Protein AF-A0A7V3RLN0-F1 (afdb_monomer_lite)

Foldseek 3Di:
DDPVVLVVLLVVLVVCVVVVVLVVSCVSCLVSVVLVSLQVSLCCCVPVVVVNVVSLVSCVSSVVVVVVVVVVVVVVVVVVVVVVVVVVVVVVVCVVVVVVVVPDDPPPDDPVNVVVVVVVVVVVVVVVVPDDDDDDDDDDDDDDD

Structure (mmCIF, N/CA/C/O backbone):
data_AF-A0A7V3RLN0-F1
#
_entry.id   AF-A0A7V3RLN0-F1
#
loop_
_atom_site.group_PDB
_atom_site.id
_atom_site.type_symbol
_atom_site.label_atom_id
_atom_site.label_alt_id
_atom_site.label_comp_id
_atom_site.label_asym_id
_atom_site.label_entity_id
_atom_site.label_seq_id
_atom_site.pdbx_PDB_ins_code
_atom_site.Cartn_x
_atom_site.Cartn_y
_atom_site.Cartn_z
_atom_site.occupancy
_atom_site.B_iso_or_equiv
_atom_site.auth_seq_id
_atom_site.auth_comp_id
_atom_site.auth_asym_id
_atom_site.auth_atom_id
_atom_site.pdbx_PDB_model_num
ATOM 1 N N . MET A 1 1 ? -25.682 -5.482 10.003 1.00 77.25 1 MET A N 1
ATOM 2 C CA . MET A 1 1 ? -24.848 -5.131 11.160 1.00 77.25 1 MET A CA 1
ATOM 3 C C . MET A 1 1 ? -25.449 -3.881 11.738 1.00 77.25 1 MET A C 1
ATOM 5 O O . MET A 1 1 ? -25.654 -2.950 10.967 1.00 77.25 1 MET A O 1
ATOM 9 N N . ASP A 1 2 ? -25.791 -3.914 13.016 1.00 93.25 2 ASP A N 1
ATOM 10 C CA . ASP A 1 2 ? -26.300 -2.736 13.711 1.00 93.25 2 ASP A CA 1
ATOM 11 C C . ASP A 1 2 ? -25.157 -1.764 14.062 1.00 93.25 2 ASP A C 1
ATOM 13 O O . ASP A 1 2 ? -23.982 -2.152 14.097 1.00 93.25 2 A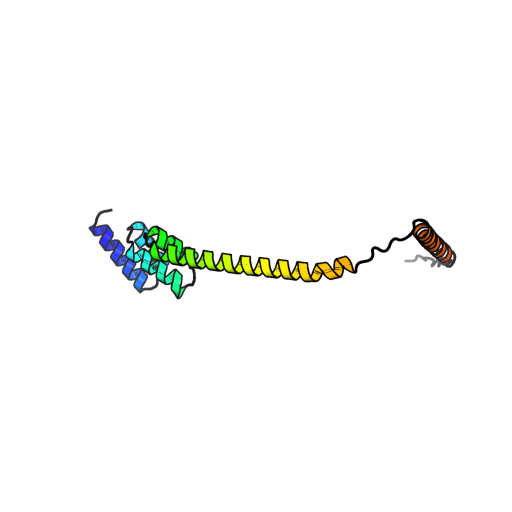SP A O 1
ATOM 17 N N . ASP A 1 3 ? -25.478 -0.492 14.288 1.00 93.75 3 ASP A N 1
ATOM 18 C CA . ASP A 1 3 ? -24.471 0.540 14.549 1.00 93.75 3 ASP A CA 1
ATOM 19 C C . ASP A 1 3 ? -23.727 0.298 15.872 1.00 93.75 3 ASP A C 1
ATOM 21 O O . ASP A 1 3 ? -22.509 0.500 15.936 1.00 93.75 3 ASP A O 1
ATOM 25 N N . GLU A 1 4 ? -24.404 -0.218 16.901 1.00 95.81 4 GLU A N 1
ATOM 26 C CA . GLU A 1 4 ? -23.782 -0.554 18.188 1.00 95.81 4 GLU A CA 1
ATOM 27 C C . GLU A 1 4 ? -22.777 -1.703 18.051 1.00 95.81 4 GLU A C 1
ATOM 29 O O . GLU A 1 4 ? -21.633 -1.607 18.512 1.00 95.81 4 GLU A O 1
ATOM 34 N N . GLU A 1 5 ? -23.161 -2.763 17.335 1.00 96.12 5 GLU A N 1
ATOM 35 C CA . GLU A 1 5 ? -22.270 -3.881 17.013 1.00 96.12 5 GLU A CA 1
ATOM 36 C C . GLU A 1 5 ? -21.050 -3.388 16.230 1.00 96.12 5 GLU A C 1
ATOM 38 O O . GLU A 1 5 ? -19.914 -3.814 16.470 1.00 96.12 5 GLU A O 1
ATOM 43 N N . ARG A 1 6 ? -21.272 -2.471 15.278 1.00 97.25 6 ARG A N 1
ATOM 44 C CA . ARG A 1 6 ? -20.209 -1.902 14.446 1.00 97.25 6 ARG A CA 1
ATOM 45 C C . ARG A 1 6 ? -19.203 -1.138 15.287 1.00 97.25 6 ARG A C 1
ATOM 47 O O . ARG A 1 6 ? -17.998 -1.317 15.099 1.00 97.25 6 ARG A O 1
ATOM 54 N N . ILE A 1 7 ? -19.676 -0.324 16.223 1.00 97.56 7 ILE A N 1
ATOM 55 C CA . ILE A 1 7 ? -18.823 0.428 17.145 1.00 97.56 7 ILE A CA 1
ATOM 56 C C . ILE A 1 7 ? -18.040 -0.523 18.057 1.00 97.56 7 ILE A C 1
ATOM 58 O O . ILE A 1 7 ? -16.827 -0.350 18.217 1.00 97.56 7 ILE A O 1
ATOM 62 N N . ALA A 1 8 ? -18.690 -1.555 18.604 1.00 97.62 8 ALA A N 1
ATOM 63 C CA . ALA A 1 8 ? -18.036 -2.549 19.452 1.00 97.62 8 ALA A CA 1
ATOM 64 C C . ALA A 1 8 ? -16.899 -3.275 18.712 1.00 97.62 8 ALA A C 1
ATOM 66 O O . ALA A 1 8 ? -15.785 -3.378 19.240 1.00 97.62 8 ALA A O 1
ATOM 67 N N . LEU A 1 9 ? -17.136 -3.691 17.461 1.00 97.94 9 LEU A N 1
ATOM 68 C CA . LEU A 1 9 ? -16.098 -4.280 16.616 1.00 97.94 9 LEU A CA 1
ATOM 6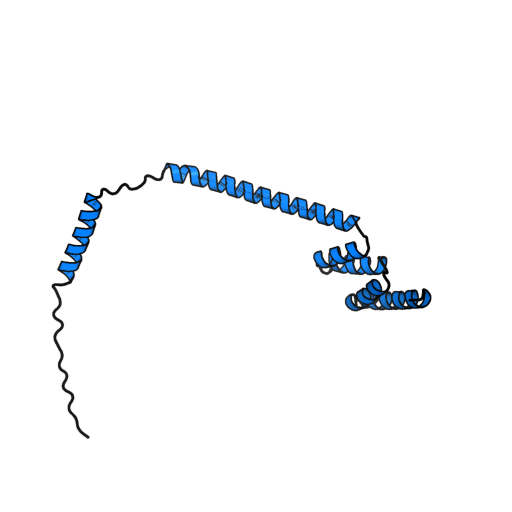9 C C . LEU A 1 9 ? -14.963 -3.293 16.340 1.00 97.94 9 LEU A C 1
ATOM 71 O O . LEU A 1 9 ? -13.801 -3.652 16.499 1.00 97.94 9 LEU A O 1
ATOM 75 N N . ILE A 1 10 ? -15.257 -2.043 15.975 1.00 98.06 10 ILE A N 1
ATOM 76 C CA . ILE A 1 10 ? -14.211 -1.038 15.723 1.00 98.06 10 ILE A CA 1
ATOM 77 C C . ILE A 1 10 ? -13.326 -0.842 16.960 1.00 98.06 10 ILE A C 1
ATOM 79 O O . ILE A 1 10 ? -12.101 -0.782 16.828 1.00 98.06 10 ILE A O 1
ATOM 83 N N . ARG A 1 11 ? -13.911 -0.812 18.165 1.00 98.25 11 ARG A N 1
ATOM 84 C CA . ARG A 1 11 ? -13.150 -0.718 19.419 1.00 98.25 11 ARG A CA 1
ATOM 85 C C . ARG A 1 11 ? -12.210 -1.910 19.598 1.00 98.25 11 ARG A C 1
ATOM 87 O O . ARG A 1 11 ? -11.026 -1.709 19.857 1.00 98.25 11 ARG A O 1
ATOM 94 N N . GLN A 1 12 ? -12.696 -3.127 19.365 1.00 98.31 12 GLN A N 1
ATOM 95 C CA . GLN A 1 12 ? -11.864 -4.332 19.389 1.00 98.31 12 GLN A CA 1
ATOM 96 C C . GLN A 1 12 ? -10.747 -4.283 18.331 1.00 98.31 12 GLN A C 1
ATOM 98 O O . GLN A 1 12 ? -9.603 -4.644 18.608 1.00 98.31 12 GLN A O 1
ATOM 103 N N . GLY A 1 13 ? -11.046 -3.797 17.124 1.00 98.44 13 GLY A N 1
ATOM 104 C CA . GLY A 1 13 ? -10.050 -3.585 16.074 1.00 98.44 13 GLY A CA 1
ATOM 105 C C . GLY A 1 13 ? -8.957 -2.605 16.504 1.00 98.44 13 GLY A C 1
ATOM 106 O O . GLY A 1 13 ? -7.776 -2.852 16.266 1.00 98.44 13 GLY A O 1
ATOM 107 N N . ASN A 1 14 ? -9.328 -1.530 17.201 1.00 98.44 14 ASN A N 1
ATOM 108 C CA . ASN A 1 14 ? -8.380 -0.566 17.760 1.00 98.44 14 ASN A CA 1
ATOM 109 C C . ASN A 1 14 ? -7.508 -1.181 18.861 1.00 98.44 14 ASN A C 1
ATOM 111 O O . ASN A 1 14 ? -6.303 -0.939 18.884 1.00 98.44 14 ASN A O 1
ATOM 115 N N . GLU A 1 15 ? -8.075 -2.012 19.735 1.00 98.50 15 GLU A N 1
ATOM 116 C CA . GLU A 1 15 ? -7.306 -2.736 20.754 1.00 98.50 15 GLU A CA 1
ATOM 117 C C . GLU A 1 15 ? -6.274 -3.686 20.129 1.00 98.50 15 GLU A C 1
ATOM 119 O O . GLU A 1 15 ? -5.121 -3.715 20.564 1.00 98.50 15 GLU A O 1
ATOM 124 N N . LEU A 1 16 ? -6.655 -4.429 19.084 1.00 98.56 16 LEU A N 1
ATOM 125 C CA . LEU A 1 16 ? -5.735 -5.287 18.328 1.00 98.56 16 LEU A CA 1
ATOM 126 C C . LEU A 1 16 ? -4.633 -4.470 17.646 1.00 98.56 16 LEU A C 1
ATOM 128 O O . LEU A 1 16 ? -3.461 -4.838 17.717 1.00 98.56 16 LEU A O 1
ATOM 132 N N . PHE A 1 17 ? -4.991 -3.335 17.042 1.00 98.31 17 PHE A N 1
ATOM 133 C CA . PHE A 1 17 ? -4.030 -2.436 16.407 1.00 98.31 17 PHE A CA 1
ATOM 134 C C . PHE A 1 17 ? -2.997 -1.917 17.413 1.00 98.31 17 PHE A C 1
ATOM 136 O O . PHE A 1 17 ? -1.797 -1.967 17.151 1.00 98.31 17 PHE A O 1
ATOM 143 N N . ASN A 1 18 ? -3.443 -1.491 18.597 1.00 98.12 18 ASN A N 1
ATOM 144 C CA . ASN A 1 18 ? -2.562 -1.009 19.663 1.00 98.12 18 ASN A CA 1
ATOM 145 C C . ASN A 1 18 ? -1.628 -2.112 20.187 1.00 98.12 18 ASN A C 1
ATOM 147 O O . ASN A 1 18 ? -0.490 -1.838 20.563 1.00 98.12 18 ASN A O 1
ATOM 151 N N . LYS A 1 19 ? -2.073 -3.373 20.146 1.00 98.31 19 LYS A N 1
ATOM 152 C CA . LYS A 1 19 ? -1.250 -4.561 20.433 1.00 98.31 19 LYS A CA 1
ATOM 153 C C . LYS A 1 19 ? -0.321 -4.957 19.277 1.00 98.31 19 LYS A C 1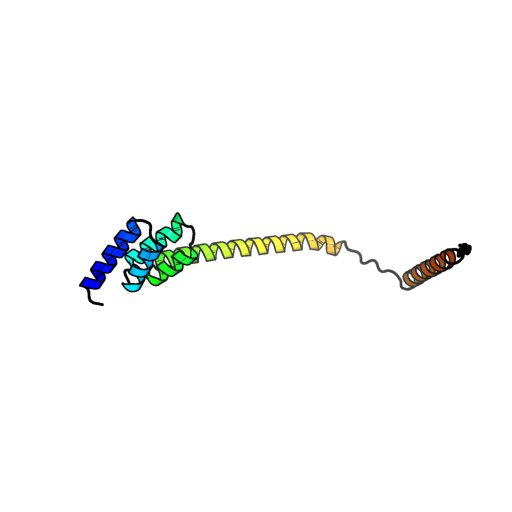
ATOM 155 O O . LYS A 1 19 ? 0.346 -5.984 19.367 1.00 98.31 19 LYS A O 1
ATOM 160 N N . LYS A 1 20 ? -0.259 -4.160 18.204 1.00 97.56 20 LYS A N 1
ATOM 161 C CA . LYS A 1 20 ? 0.494 -4.426 16.965 1.00 97.56 20 LYS A CA 1
ATOM 162 C C . LYS A 1 20 ? 0.028 -5.675 16.210 1.00 97.56 20 LYS A C 1
ATOM 164 O O . LYS A 1 20 ? 0.727 -6.167 15.325 1.00 97.56 20 LYS A O 1
ATOM 169 N N . ASP A 1 21 ? -1.175 -6.167 16.501 1.00 98.12 21 ASP A N 1
ATOM 170 C CA . ASP A 1 21 ? -1.822 -7.218 15.718 1.00 98.12 21 ASP A CA 1
ATOM 171 C C . ASP A 1 21 ? -2.562 -6.597 14.526 1.00 98.12 21 ASP A C 1
ATOM 173 O O . ASP A 1 21 ? -3.794 -6.570 14.432 1.00 98.12 21 ASP A O 1
ATOM 177 N N . TYR A 1 22 ? -1.775 -6.055 13.595 1.00 97.88 22 TYR A N 1
ATOM 178 C CA . TYR A 1 22 ? -2.283 -5.352 12.419 1.00 97.88 22 TYR A CA 1
ATOM 179 C C . TYR A 1 22 ? -3.115 -6.262 11.513 1.00 97.88 22 TYR A C 1
ATOM 181 O O . TYR A 1 22 ? -4.069 -5.809 10.884 1.00 97.88 22 TYR A O 1
ATOM 189 N N . LYS A 1 23 ? -2.786 -7.560 11.460 1.00 97.19 23 LYS A N 1
ATOM 190 C CA . LYS A 1 23 ? -3.480 -8.529 10.606 1.00 97.19 23 LYS A CA 1
ATOM 191 C C . LYS A 1 23 ? -4.911 -8.752 11.081 1.00 97.19 23 LYS A C 1
ATOM 193 O O . LYS A 1 23 ? -5.825 -8.735 10.257 1.00 97.19 23 LYS A O 1
ATOM 198 N N . ASN A 1 24 ? -5.119 -8.977 12.379 1.00 98.12 24 ASN A N 1
ATOM 199 C CA . ASN A 1 24 ? -6.469 -9.186 12.897 1.00 98.12 24 ASN A CA 1
ATOM 200 C C . ASN A 1 24 ? -7.243 -7.867 13.023 1.00 98.12 24 ASN A C 1
ATOM 202 O O . ASN A 1 24 ? -8.429 -7.850 12.697 1.00 98.12 24 ASN A O 1
ATOM 206 N N . ALA A 1 25 ? -6.578 -6.755 13.358 1.00 98.62 25 ALA A N 1
ATOM 207 C CA . ALA A 1 25 ? -7.193 -5.427 13.307 1.00 98.62 25 ALA A CA 1
ATOM 208 C C . ALA A 1 25 ? -7.738 -5.100 11.905 1.00 98.62 25 ALA A C 1
ATOM 210 O O . ALA A 1 25 ? -8.889 -4.689 11.760 1.00 98.62 25 ALA A O 1
ATOM 211 N N . LEU A 1 26 ? -6.953 -5.367 10.854 1.00 98.44 26 LEU A N 1
ATOM 212 C CA . LEU A 1 26 ? -7.354 -5.111 9.471 1.00 98.44 26 LEU A CA 1
ATOM 213 C C . LEU A 1 26 ? -8.608 -5.889 9.064 1.00 98.44 26 LEU A C 1
ATOM 215 O O . LEU A 1 26 ? -9.474 -5.324 8.401 1.00 98.44 26 LEU A O 1
ATOM 219 N N . LYS A 1 27 ? -8.739 -7.161 9.466 1.00 98.44 27 LYS A N 1
ATOM 220 C CA . LYS A 1 27 ? -9.948 -7.955 9.179 1.00 98.44 27 LYS A CA 1
ATOM 221 C C . LYS A 1 27 ? -11.198 -7.263 9.715 1.00 98.44 27 LYS A C 1
ATOM 223 O O . LYS A 1 27 ? -12.191 -7.158 9.000 1.00 98.44 27 LYS A O 1
ATOM 228 N N . ILE A 1 28 ? -11.120 -6.755 10.944 1.00 98.25 28 ILE A N 1
ATOM 229 C CA . ILE A 1 28 ? -12.218 -6.034 11.588 1.00 98.25 28 ILE A CA 1
ATOM 230 C C . ILE A 1 28 ? -12.502 -4.718 10.857 1.00 98.25 28 ILE A C 1
ATOM 232 O O . ILE A 1 28 ? -13.655 -4.430 10.534 1.00 98.25 28 ILE A O 1
ATOM 236 N N . PHE A 1 29 ? -11.472 -3.934 10.534 1.00 98.50 29 PHE A N 1
ATOM 237 C CA . PHE A 1 29 ? -11.648 -2.660 9.828 1.00 98.50 29 PHE A CA 1
ATOM 238 C C . PHE A 1 29 ? -12.245 -2.833 8.428 1.00 98.50 29 PHE A C 1
ATOM 240 O O . PHE A 1 29 ? -13.097 -2.043 8.023 1.00 98.50 29 PHE A O 1
ATOM 247 N N . LEU A 1 30 ? -11.862 -3.890 7.707 1.00 97.94 30 LEU A N 1
ATOM 248 C CA . LEU A 1 30 ? -12.452 -4.236 6.414 1.00 97.94 30 LEU A CA 1
ATOM 249 C C . LEU A 1 30 ? -13.914 -4.679 6.551 1.00 97.94 30 LEU A C 1
ATOM 251 O O . LEU A 1 30 ? -14.749 -4.210 5.782 1.00 97.94 30 LEU A O 1
ATOM 255 N N . ALA A 1 31 ? -14.232 -5.533 7.530 1.00 97.25 31 ALA A N 1
ATOM 256 C CA . ALA A 1 31 ? -15.596 -6.011 7.771 1.00 97.25 31 ALA A CA 1
ATOM 257 C C . ALA A 1 31 ? -16.562 -4.871 8.148 1.00 97.25 31 ALA A C 1
ATOM 259 O O . ALA A 1 31 ? -17.713 -4.862 7.727 1.00 97.25 31 ALA A O 1
ATOM 260 N N . THR A 1 32 ? -16.071 -3.884 8.901 1.00 97.31 32 THR A N 1
ATOM 261 C CA . THR A 1 32 ? -16.841 -2.715 9.375 1.00 97.31 32 THR A CA 1
ATOM 262 C C . THR A 1 32 ? -16.781 -1.505 8.438 1.00 97.31 32 THR A C 1
ATOM 264 O O . THR A 1 32 ? -17.397 -0.469 8.716 1.00 97.31 32 THR A O 1
ATOM 267 N N . ASN A 1 33 ? -16.022 -1.608 7.341 1.00 96.19 33 ASN A N 1
ATOM 268 C CA . ASN A 1 33 ? -15.701 -0.512 6.425 1.00 96.19 33 ASN A CA 1
ATOM 269 C C . ASN A 1 33 ? -15.183 0.754 7.147 1.00 96.19 33 ASN A C 1
ATOM 271 O O . ASN A 1 33 ? -15.523 1.888 6.797 1.00 96.19 33 ASN A O 1
ATOM 275 N N . TYR A 1 34 ? -14.389 0.571 8.204 1.00 97.69 34 TYR A N 1
ATOM 276 C CA . TYR A 1 34 ? -13.819 1.666 8.984 1.00 97.69 34 TYR A CA 1
ATOM 277 C C . TYR A 1 34 ? -12.576 2.228 8.286 1.00 97.69 34 TYR A C 1
ATOM 279 O O . TYR A 1 34 ? -11.456 1.753 8.478 1.00 97.69 34 TYR A O 1
ATOM 287 N N . LYS A 1 35 ? -12.796 3.243 7.442 1.00 98.00 35 LYS A N 1
ATOM 288 C CA . LYS A 1 35 ? -11.778 3.829 6.553 1.00 98.00 35 LYS A CA 1
ATOM 289 C C . LYS A 1 35 ? -10.513 4.273 7.284 1.00 98.00 35 LYS A C 1
ATOM 291 O O . LYS A 1 35 ? -9.424 3.938 6.837 1.00 98.00 35 LYS A O 1
ATOM 296 N N . ASP A 1 36 ? -10.658 4.964 8.411 1.00 97.94 36 ASP A N 1
ATOM 297 C CA . ASP A 1 36 ? -9.521 5.447 9.203 1.00 97.94 36 ASP A CA 1
ATOM 298 C C . ASP A 1 36 ? -8.655 4.289 9.732 1.00 97.94 36 ASP A C 1
ATOM 300 O O . ASP A 1 36 ? -7.436 4.281 9.575 1.00 97.94 36 ASP A O 1
ATOM 304 N N . GLY A 1 37 ? -9.283 3.222 10.237 1.00 98.12 37 GLY A N 1
ATOM 305 C CA . GLY A 1 37 ? -8.577 2.003 10.635 1.00 98.12 37 GLY A CA 1
ATOM 306 C C . GLY A 1 37 ? -7.810 1.346 9.484 1.00 98.12 37 GLY A C 1
ATOM 307 O O . GLY A 1 37 ? -6.673 0.915 9.675 1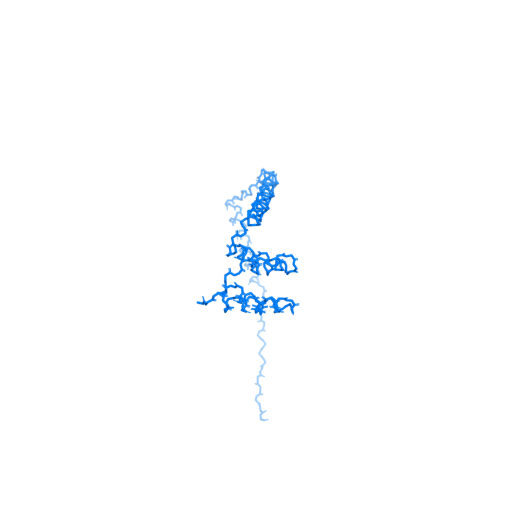.00 98.12 37 GLY A O 1
ATOM 308 N N . ILE A 1 38 ? -8.399 1.303 8.285 1.00 98.56 38 ILE A N 1
ATOM 309 C CA . ILE A 1 38 ? -7.736 0.776 7.081 1.00 98.56 38 ILE A CA 1
ATOM 310 C C . ILE A 1 38 ? -6.527 1.646 6.704 1.00 98.56 38 ILE A C 1
ATOM 312 O O . ILE A 1 38 ? -5.471 1.094 6.398 1.00 98.56 38 ILE A O 1
ATOM 316 N N . ILE A 1 39 ? -6.661 2.976 6.761 1.00 98.38 39 ILE A N 1
ATOM 317 C CA . ILE A 1 39 ? -5.578 3.929 6.466 1.00 98.38 39 ILE A CA 1
ATOM 318 C C . ILE A 1 39 ? -4.412 3.736 7.434 1.00 98.38 39 ILE A C 1
ATOM 320 O O . ILE A 1 39 ? -3.289 3.568 6.979 1.00 98.38 39 ILE A O 1
ATOM 324 N N . ARG A 1 40 ? -4.657 3.627 8.745 1.00 98.19 40 ARG A N 1
ATOM 325 C CA . ARG A 1 40 ? -3.574 3.410 9.724 1.00 98.19 40 ARG A CA 1
ATOM 326 C C . ARG A 1 40 ? -2.805 2.107 9.498 1.00 98.19 40 ARG A C 1
ATOM 328 O O . ARG A 1 40 ? -1.595 2.053 9.698 1.00 98.19 40 ARG A O 1
ATOM 335 N N . VAL A 1 41 ? -3.492 1.037 9.085 1.00 98.31 41 VAL A N 1
ATOM 336 C CA . VAL A 1 41 ? -2.809 -0.211 8.702 1.00 98.31 41 VAL A CA 1
ATOM 337 C C . VAL A 1 41 ? -2.030 -0.024 7.397 1.00 98.31 41 VAL A C 1
ATOM 339 O O . VAL A 1 41 ? -0.930 -0.557 7.266 1.00 98.31 41 VAL A O 1
ATOM 342 N N . ALA A 1 42 ? -2.570 0.735 6.441 1.00 98.19 42 ALA A N 1
ATOM 343 C CA . ALA A 1 42 ? -1.868 1.070 5.208 1.00 98.19 42 ALA A CA 1
ATOM 344 C C . ALA A 1 42 ? -0.594 1.886 5.481 1.00 98.19 42 ALA A C 1
ATOM 346 O O . ALA A 1 42 ? 0.445 1.549 4.921 1.00 98.19 42 ALA A O 1
ATOM 347 N N . ASP A 1 43 ? -0.639 2.866 6.387 1.00 97.81 43 ASP A N 1
ATOM 348 C CA . ASP A 1 43 ? 0.520 3.666 6.801 1.00 97.81 43 ASP A CA 1
ATOM 349 C C . ASP A 1 43 ? 1.625 2.779 7.379 1.00 97.81 43 ASP A C 1
ATOM 351 O O . ASP A 1 43 ? 2.776 2.865 6.954 1.00 97.81 43 ASP A O 1
ATOM 355 N N . TYR A 1 44 ? 1.265 1.853 8.272 1.00 98.06 44 TYR A N 1
ATOM 356 C CA . TYR A 1 44 ? 2.210 0.872 8.805 1.00 98.06 44 TYR A CA 1
ATOM 357 C C . TYR A 1 44 ? 2.869 0.035 7.696 1.00 98.06 44 TYR A C 1
ATOM 359 O O . TYR A 1 44 ? 4.084 -0.176 7.682 1.00 98.06 44 TYR A O 1
ATOM 367 N N . LEU A 1 45 ? 2.081 -0.441 6.726 1.00 97.94 45 LEU A N 1
ATOM 368 C CA . LEU A 1 45 ? 2.629 -1.199 5.601 1.00 97.94 45 LEU A CA 1
ATOM 369 C C . LEU A 1 45 ? 3.560 -0.341 4.737 1.00 97.94 45 LEU A C 1
ATOM 371 O O . LEU A 1 45 ? 4.620 -0.810 4.320 1.00 97.94 45 LEU A O 1
ATOM 375 N N . TYR A 1 46 ? 3.175 0.909 4.492 1.00 97.00 46 TYR A N 1
ATOM 376 C CA . TYR A 1 46 ? 3.879 1.820 3.604 1.00 97.00 46 TYR A CA 1
ATOM 377 C C . TYR A 1 46 ? 5.214 2.291 4.189 1.00 97.00 46 TYR A C 1
ATOM 379 O O . TYR A 1 46 ? 6.232 2.264 3.493 1.00 97.00 46 TYR A O 1
ATOM 387 N N . PHE A 1 47 ? 5.214 2.717 5.454 1.00 96.00 47 PHE A N 1
ATOM 388 C CA . PHE A 1 47 ? 6.361 3.362 6.092 1.00 96.00 47 PHE A CA 1
ATOM 389 C C . PHE A 1 47 ? 7.217 2.387 6.905 1.00 96.00 47 PHE A C 1
ATOM 391 O O . PHE A 1 47 ? 8.438 2.398 6.756 1.00 96.00 47 PHE A O 1
ATOM 398 N N . ASP A 1 48 ? 6.612 1.504 7.704 1.00 96.44 48 ASP A N 1
ATOM 399 C CA . ASP A 1 48 ? 7.368 0.616 8.598 1.00 96.44 48 ASP A CA 1
ATOM 400 C C . ASP A 1 48 ? 7.781 -0.691 7.916 1.00 96.44 48 ASP A C 1
ATOM 402 O O . ASP A 1 48 ? 8.913 -1.151 8.066 1.00 96.44 48 ASP A O 1
ATOM 406 N N . LYS A 1 49 ? 6.872 -1.316 7.156 1.00 96.19 49 LYS A N 1
ATOM 407 C CA . LYS A 1 49 ? 7.153 -2.594 6.473 1.00 96.19 49 LYS A CA 1
ATOM 408 C C . LYS A 1 49 ? 7.726 -2.445 5.072 1.00 96.19 49 LYS A C 1
ATOM 410 O O . LYS A 1 49 ? 8.182 -3.444 4.522 1.00 96.19 49 LYS A O 1
ATOM 415 N N . GLN A 1 50 ? 7.697 -1.237 4.506 1.00 94.44 50 GLN A N 1
ATOM 416 C CA . GLN A 1 50 ? 8.083 -0.959 3.118 1.00 94.44 50 GLN A CA 1
ATOM 417 C C . GLN A 1 50 ? 7.309 -1.803 2.081 1.00 94.44 50 GLN A C 1
ATOM 419 O O . GLN A 1 50 ? 7.706 -1.891 0.919 1.00 94.44 50 GLN A O 1
ATOM 424 N N . ASP A 1 51 ? 6.160 -2.372 2.460 1.00 96.81 51 ASP A N 1
ATOM 425 C CA . ASP A 1 51 ? 5.254 -3.084 1.559 1.00 96.81 51 ASP A CA 1
ATOM 426 C C . ASP A 1 51 ? 4.259 -2.094 0.944 1.00 96.81 51 ASP A C 1
ATOM 428 O O . ASP A 1 51 ? 3.064 -2.036 1.263 1.00 96.81 51 ASP A O 1
ATOM 432 N N . LYS A 1 52 ? 4.790 -1.267 0.041 1.00 95.50 52 LYS A N 1
ATOM 433 C CA . LYS A 1 52 ? 4.030 -0.198 -0.615 1.00 95.50 52 LYS A CA 1
ATOM 434 C C . LYS A 1 52 ? 2.903 -0.747 -1.485 1.00 95.50 52 LYS A C 1
ATOM 436 O O . LYS A 1 52 ? 1.859 -0.115 -1.593 1.00 95.50 52 LYS A O 1
ATOM 441 N N . ILE A 1 53 ? 3.066 -1.932 -2.074 1.00 96.00 53 ILE A N 1
ATOM 442 C CA . ILE A 1 53 ? 2.045 -2.527 -2.946 1.00 96.00 53 ILE A CA 1
ATOM 443 C C . ILE A 1 53 ? 0.799 -2.894 -2.142 1.00 96.00 53 ILE A C 1
ATOM 445 O O . ILE A 1 53 ? -0.317 -2.546 -2.540 1.00 96.00 53 ILE A O 1
ATOM 449 N N . SER A 1 54 ? 0.967 -3.568 -1.002 1.00 97.12 54 SER A N 1
ATOM 450 C CA . SER A 1 54 ? -0.164 -3.887 -0.129 1.00 97.12 54 SER A CA 1
ATOM 451 C C . SER A 1 54 ? -0.785 -2.625 0.469 1.00 97.12 54 SER A C 1
ATOM 453 O O . SER A 1 54 ? -2.012 -2.511 0.494 1.00 97.12 54 SER A O 1
ATOM 455 N N . ALA A 1 55 ? 0.032 -1.646 0.868 1.00 97.94 55 ALA A N 1
ATOM 456 C CA . ALA A 1 55 ? -0.456 -0.363 1.369 1.00 97.94 55 ALA A CA 1
ATOM 457 C C . ALA A 1 55 ? -1.339 0.372 0.346 1.00 97.94 55 ALA A C 1
ATOM 459 O O . ALA A 1 55 ? -2.455 0.773 0.669 1.00 97.94 55 ALA A O 1
ATOM 460 N N . ILE A 1 56 ? -0.903 0.475 -0.914 1.00 97.69 56 ILE A N 1
ATOM 461 C CA . ILE A 1 56 ? -1.658 1.143 -1.987 1.00 97.69 56 ILE A CA 1
ATOM 462 C C . ILE A 1 56 ? -3.011 0.467 -2.242 1.00 97.69 56 ILE A C 1
ATOM 464 O O . ILE A 1 56 ? -4.018 1.152 -2.437 1.00 97.69 56 ILE A O 1
ATOM 468 N N . LYS A 1 57 ? -3.087 -0.869 -2.161 1.00 97.12 57 LYS A N 1
ATOM 469 C CA . LYS A 1 57 ? -4.371 -1.591 -2.241 1.00 97.12 57 LYS A CA 1
ATOM 470 C C . LYS A 1 57 ? -5.325 -1.180 -1.113 1.00 97.12 57 LYS A C 1
ATOM 472 O O . LYS A 1 57 ? -6.520 -1.004 -1.360 1.00 97.12 57 LYS A O 1
ATOM 477 N N . LEU A 1 58 ? -4.810 -1.008 0.105 1.00 98.06 58 LEU A N 1
ATOM 478 C CA . LEU A 1 58 ? -5.602 -0.576 1.257 1.00 98.06 58 LEU A CA 1
ATOM 479 C C . LEU A 1 58 ? -6.012 0.897 1.166 1.00 98.06 58 LEU A C 1
ATOM 481 O O . LEU A 1 58 ? -7.184 1.197 1.388 1.00 98.06 58 LEU A O 1
ATOM 485 N N . TYR A 1 59 ? -5.115 1.796 0.750 1.00 98.06 59 TYR A N 1
ATOM 486 C CA . TYR A 1 59 ? -5.467 3.194 0.483 1.00 98.06 59 TYR A CA 1
ATOM 487 C C . TYR A 1 59 ? -6.583 3.297 -0.556 1.00 98.06 59 TYR A C 1
ATOM 489 O O . TYR A 1 59 ? -7.543 4.043 -0.354 1.00 98.06 59 TYR A O 1
ATOM 497 N N . LYS A 1 60 ? -6.531 2.480 -1.617 1.00 97.25 60 LYS A N 1
ATOM 498 C CA . LYS A 1 60 ? -7.597 2.428 -2.626 1.00 97.25 60 LYS A CA 1
ATOM 499 C C . LYS A 1 60 ? -8.920 1.975 -2.018 1.00 97.25 60 LYS A C 1
ATOM 501 O O . LYS A 1 60 ? -9.954 2.572 -2.299 1.00 97.25 60 LYS A O 1
ATOM 506 N N . LYS A 1 61 ? -8.898 0.957 -1.152 1.00 96.38 61 LYS A N 1
ATOM 507 C CA . LYS A 1 61 ? -10.097 0.471 -0.453 1.00 96.38 61 LYS A CA 1
ATOM 508 C C . LYS A 1 61 ? -10.695 1.527 0.484 1.00 96.38 61 LYS A C 1
ATOM 510 O O . LYS A 1 61 ? -11.915 1.623 0.572 1.00 96.38 61 LYS A O 1
ATOM 515 N N . ALA A 1 62 ? -9.857 2.317 1.152 1.00 97.06 62 ALA A N 1
ATOM 516 C CA . ALA A 1 62 ? -10.288 3.393 2.043 1.00 97.06 62 ALA A CA 1
ATOM 517 C C . ALA A 1 62 ? -10.696 4.687 1.308 1.00 97.06 62 ALA A C 1
ATOM 519 O O . ALA A 1 62 ? -11.312 5.562 1.917 1.00 97.06 62 ALA A O 1
ATOM 520 N N . GLY A 1 63 ? -10.391 4.808 0.010 1.00 95.81 63 GLY A N 1
ATOM 521 C CA . GLY A 1 63 ? -10.647 6.010 -0.789 1.00 95.81 63 GLY A CA 1
ATOM 522 C C . GLY A 1 63 ? -9.613 7.122 -0.582 1.00 95.81 63 GLY A C 1
ATOM 523 O O . GLY A 1 63 ? -9.931 8.295 -0.757 1.00 95.81 63 GLY A O 1
ATOM 524 N N . HIS A 1 64 ? -8.386 6.780 -0.186 1.00 95.50 64 HIS A N 1
ATOM 525 C CA . HIS A 1 64 ? -7.313 7.740 0.065 1.00 95.50 64 HIS A CA 1
ATOM 526 C C . HIS A 1 64 ? -6.522 8.050 -1.219 1.00 95.50 64 HIS A C 1
ATOM 528 O O . HIS A 1 64 ? -5.380 7.625 -1.393 1.00 95.50 64 HIS A O 1
ATOM 534 N N . GLN A 1 65 ? -7.170 8.767 -2.145 1.00 94.50 65 GLN A N 1
ATOM 535 C CA . GLN A 1 65 ? -6.686 8.957 -3.520 1.00 94.50 65 GLN A CA 1
ATOM 536 C C . GLN A 1 65 ? -5.364 9.730 -3.609 1.00 94.50 65 GLN A C 1
ATOM 538 O O . GLN A 1 65 ? -4.498 9.361 -4.392 1.00 94.50 65 GLN A O 1
ATOM 543 N N . LYS A 1 66 ? -5.159 10.729 -2.744 1.00 95.12 66 LYS A N 1
ATOM 544 C CA . LYS A 1 66 ? -3.955 11.573 -2.756 1.00 95.12 66 LYS A CA 1
ATOM 545 C C . LYS A 1 66 ? -2.651 10.764 -2.710 1.00 95.12 66 LYS A C 1
ATOM 547 O O . LYS A 1 66 ? -1.757 10.991 -3.511 1.00 95.12 66 LYS A O 1
ATOM 552 N N . VAL A 1 67 ? -2.554 9.785 -1.807 1.00 93.50 67 VAL A N 1
ATOM 553 C CA . VAL A 1 67 ? -1.342 8.951 -1.670 1.00 93.50 67 VAL A CA 1
ATOM 554 C C . VAL A 1 67 ? -1.154 8.020 -2.869 1.00 93.50 67 VAL A C 1
ATOM 556 O O . VAL A 1 67 ? -0.026 7.692 -3.232 1.00 93.50 67 VAL A O 1
ATOM 559 N N . ILE A 1 68 ? -2.251 7.603 -3.504 1.00 95.50 68 ILE A N 1
ATOM 560 C CA . ILE A 1 68 ? -2.208 6.779 -4.714 1.00 95.50 68 ILE A CA 1
ATOM 561 C C . ILE A 1 68 ? -1.663 7.594 -5.882 1.00 95.50 68 ILE A C 1
ATOM 563 O O . ILE A 1 68 ? -0.794 7.101 -6.597 1.00 95.50 68 ILE A O 1
ATOM 567 N N . ASP A 1 69 ? -2.139 8.826 -6.045 1.00 96.94 69 ASP A N 1
ATOM 568 C CA . ASP A 1 69 ? -1.693 9.726 -7.107 1.00 96.94 69 ASP A CA 1
ATOM 569 C C . ASP A 1 69 ? -0.211 10.077 -6.928 1.00 96.94 69 ASP A C 1
ATOM 571 O O . ASP A 1 69 ? 0.573 9.903 -7.860 1.00 96.94 69 ASP A O 1
ATOM 575 N N . ASP A 1 70 ? 0.203 10.435 -5.707 1.00 95.75 70 ASP A N 1
ATOM 576 C CA . ASP A 1 70 ? 1.607 10.712 -5.378 1.00 95.75 70 ASP A CA 1
ATOM 577 C C . ASP A 1 70 ? 2.513 9.499 -5.664 1.00 95.75 70 ASP A C 1
ATOM 579 O O . ASP A 1 70 ? 3.639 9.636 -6.153 1.00 95.75 70 ASP A O 1
ATOM 583 N N . PHE A 1 71 ? 2.043 8.286 -5.351 1.00 95.75 71 PHE A N 1
ATOM 584 C CA . PHE A 1 71 ? 2.773 7.053 -5.643 1.00 95.75 71 PHE A CA 1
ATOM 585 C C . PHE A 1 71 ? 2.865 6.794 -7.150 1.00 95.75 71 PHE A C 1
ATOM 587 O O . PHE A 1 71 ? 3.944 6.471 -7.651 1.00 95.75 71 PHE A O 1
ATOM 594 N N . ALA A 1 72 ? 1.754 6.953 -7.873 1.00 95.38 72 ALA A N 1
ATOM 595 C CA . ALA A 1 72 ? 1.689 6.752 -9.315 1.00 95.38 72 ALA A CA 1
ATOM 596 C C . ALA A 1 72 ? 2.587 7.745 -10.061 1.00 95.38 72 ALA A C 1
ATOM 598 O O . ALA A 1 72 ? 3.320 7.346 -10.964 1.00 95.38 72 ALA A O 1
ATOM 599 N N . GLU A 1 73 ? 2.602 9.010 -9.643 1.00 97.25 73 GLU A N 1
ATOM 600 C CA . GLU A 1 73 ? 3.470 10.032 -10.219 1.00 97.25 73 GLU A CA 1
ATOM 601 C C . GLU A 1 73 ? 4.951 9.679 -10.027 1.00 97.25 73 GLU A C 1
ATOM 603 O O . GLU A 1 73 ? 5.732 9.705 -10.981 1.00 97.25 73 GLU A O 1
ATOM 608 N N . ARG A 1 74 ? 5.352 9.287 -8.811 1.00 95.62 74 ARG A N 1
ATOM 609 C CA . ARG A 1 74 ? 6.737 8.872 -8.533 1.00 95.62 74 ARG A CA 1
ATOM 610 C C . ARG A 1 74 ? 7.135 7.640 -9.340 1.00 95.62 74 ARG A C 1
ATOM 612 O O . ARG A 1 74 ? 8.244 7.600 -9.868 1.00 95.62 74 ARG A O 1
ATOM 619 N N . ALA A 1 75 ? 6.243 6.657 -9.452 1.00 95.19 75 ALA A N 1
ATOM 620 C CA . ALA A 1 75 ? 6.479 5.462 -10.253 1.00 95.19 75 ALA A CA 1
ATOM 621 C C . ALA A 1 75 ? 6.642 5.807 -11.741 1.00 95.19 75 ALA A C 1
ATOM 623 O O . ALA A 1 75 ? 7.588 5.345 -12.373 1.00 95.19 75 ALA A O 1
ATOM 624 N N . ALA A 1 76 ? 5.780 6.671 -12.284 1.00 96.44 76 ALA A N 1
ATOM 625 C CA . ALA A 1 76 ? 5.876 7.130 -13.667 1.00 96.44 76 ALA A CA 1
ATOM 626 C C . ALA A 1 76 ? 7.200 7.862 -13.935 1.00 96.44 76 ALA A C 1
ATOM 628 O O . ALA A 1 76 ? 7.861 7.578 -14.933 1.00 96.44 76 ALA A O 1
ATOM 629 N N . ARG A 1 77 ? 7.632 8.745 -13.024 1.00 96.50 77 ARG A N 1
ATOM 630 C CA . ARG A 1 77 ? 8.933 9.427 -13.125 1.00 96.50 77 ARG A CA 1
ATOM 631 C C . ARG A 1 77 ? 10.106 8.447 -13.100 1.00 96.50 77 ARG A C 1
ATOM 633 O O . ARG A 1 77 ? 11.037 8.603 -13.883 1.00 96.50 77 ARG A O 1
ATOM 640 N N . LEU A 1 78 ? 10.059 7.430 -12.238 1.00 95.88 78 LEU A N 1
ATOM 641 C CA . LEU A 1 78 ? 11.108 6.410 -12.174 1.00 95.88 78 LEU A CA 1
ATOM 642 C C . LEU A 1 78 ? 11.193 5.615 -13.483 1.00 95.88 78 LEU A C 1
ATOM 644 O O . LEU A 1 78 ? 12.283 5.416 -14.007 1.00 95.88 78 LEU A O 1
ATOM 648 N N . ILE A 1 79 ? 10.048 5.220 -14.045 1.00 95.44 79 ILE A N 1
ATOM 649 C CA . ILE A 1 79 ? 9.991 4.532 -15.342 1.00 95.44 79 ILE A CA 1
ATOM 650 C C . ILE A 1 79 ? 10.561 5.422 -16.453 1.00 95.44 79 ILE A C 1
ATOM 652 O O . ILE A 1 79 ? 11.339 4.949 -17.273 1.00 95.44 79 ILE A O 1
ATOM 656 N N . GLN A 1 80 ? 10.217 6.713 -16.478 1.00 95.19 80 GLN A N 1
ATOM 657 C CA . GLN A 1 80 ? 10.763 7.656 -17.461 1.00 95.19 80 GLN A CA 1
ATOM 658 C C . GLN A 1 80 ? 12.287 7.778 -17.368 1.00 95.19 80 GLN A C 1
ATOM 660 O O . GLN A 1 80 ? 12.949 7.819 -18.403 1.00 95.19 80 GLN A O 1
ATOM 665 N N . LEU A 1 81 ? 12.834 7.824 -16.149 1.00 94.94 81 LEU A N 1
ATOM 666 C CA . LEU A 1 81 ? 14.277 7.882 -15.927 1.00 94.94 81 LEU A CA 1
ATOM 667 C C . LEU A 1 81 ? 14.971 6.618 -16.448 1.00 94.94 81 LEU A C 1
ATOM 669 O O . LEU A 1 81 ? 15.913 6.731 -17.225 1.00 94.94 81 LEU A O 1
ATOM 673 N N . LEU A 1 82 ? 14.454 5.436 -16.100 1.00 94.06 82 LEU A N 1
ATOM 674 C CA . LEU A 1 82 ? 15.000 4.157 -16.567 1.00 94.06 82 LEU A CA 1
ATOM 675 C C . LEU A 1 82 ? 14.975 4.055 -18.099 1.00 94.06 82 LEU A C 1
ATOM 677 O O . LEU A 1 82 ? 15.980 3.736 -18.721 1.00 94.06 82 LEU A O 1
ATOM 681 N N . LEU A 1 83 ? 13.860 4.435 -18.731 1.00 93.44 83 LEU A N 1
ATOM 682 C CA . LEU A 1 83 ? 13.754 4.446 -20.195 1.00 93.44 83 LEU A CA 1
ATOM 683 C C . LEU A 1 83 ? 14.717 5.440 -20.862 1.00 93.44 83 LEU A C 1
ATOM 685 O O . LEU A 1 83 ? 15.095 5.256 -22.019 1.00 93.44 83 LEU A O 1
ATOM 689 N N . TYR A 1 84 ? 15.074 6.528 -20.180 1.00 91.94 84 TYR A N 1
ATOM 690 C CA . TYR A 1 84 ? 16.050 7.490 -20.686 1.00 91.94 84 TYR A CA 1
ATOM 691 C C . TYR A 1 84 ? 17.482 6.955 -20.587 1.00 91.94 84 TYR A C 1
ATOM 693 O O . TYR A 1 84 ? 18.264 7.134 -21.522 1.00 91.94 84 TYR A O 1
ATOM 701 N N . GLU A 1 85 ? 17.813 6.274 -19.490 1.00 86.88 85 GLU A N 1
ATOM 702 C CA . GLU A 1 85 ? 19.092 5.581 -19.314 1.00 86.88 85 GLU A CA 1
ATOM 703 C C . GLU A 1 85 ? 19.275 4.484 -20.369 1.00 86.88 85 GLU A C 1
ATOM 705 O O . GLU A 1 85 ? 20.311 4.452 -21.032 1.00 86.88 85 GLU A O 1
ATOM 710 N N . ASP A 1 86 ? 18.237 3.681 -20.624 1.00 85.69 86 ASP A N 1
ATOM 711 C CA . ASP A 1 86 ? 18.248 2.647 -21.665 1.00 85.69 86 ASP A CA 1
ATOM 712 C C . ASP A 1 86 ? 18.498 3.237 -23.062 1.00 85.69 86 ASP A C 1
ATOM 714 O O . ASP A 1 86 ? 19.283 2.702 -23.848 1.00 85.69 86 ASP A O 1
ATOM 718 N N . LYS A 1 87 ? 17.865 4.377 -23.378 1.00 85.38 87 LYS A N 1
ATOM 719 C CA . LYS A 1 87 ? 18.087 5.085 -24.649 1.00 85.38 87 LYS A CA 1
ATOM 720 C C . LYS A 1 87 ? 19.522 5.576 -24.786 1.00 85.38 87 LYS A C 1
ATOM 722 O O . LYS A 1 87 ? 20.123 5.385 -25.838 1.00 85.38 87 LYS A O 1
ATOM 727 N N . LYS A 1 88 ? 20.080 6.179 -23.735 1.00 86.94 88 LYS A N 1
ATOM 728 C CA . LYS A 1 88 ? 21.478 6.625 -23.740 1.00 86.94 88 LYS A CA 1
ATOM 729 C C . LYS A 1 88 ? 22.446 5.464 -23.910 1.00 86.94 88 LYS A C 1
ATOM 731 O O . LYS A 1 88 ? 23.336 5.550 -24.748 1.00 86.94 88 LYS A O 1
ATOM 736 N N . ALA A 1 89 ? 22.240 4.377 -23.173 1.00 82.81 89 ALA A N 1
ATOM 737 C CA . ALA A 1 89 ? 23.057 3.178 -23.298 1.00 82.81 89 ALA A CA 1
ATOM 738 C C . ALA A 1 89 ? 23.001 2.605 -24.725 1.00 82.81 89 ALA A C 1
ATOM 740 O O . ALA A 1 89 ? 24.030 2.220 -25.279 1.00 82.81 89 ALA A O 1
ATOM 741 N N . ALA A 1 90 ? 21.823 2.610 -25.358 1.00 79.31 90 ALA A N 1
ATOM 742 C CA . ALA A 1 90 ? 21.671 2.200 -26.751 1.00 79.31 90 ALA A CA 1
ATOM 743 C C . ALA A 1 90 ? 22.408 3.139 -27.725 1.00 79.31 90 ALA A C 1
ATOM 745 O O . ALA A 1 90 ? 23.114 2.665 -28.612 1.00 79.31 90 ALA A O 1
ATOM 746 N N . GLU A 1 91 ? 22.293 4.459 -27.557 1.00 81.62 91 GLU A N 1
ATOM 747 C CA . GLU A 1 91 ? 23.013 5.443 -28.378 1.00 81.62 91 GLU A CA 1
ATOM 748 C C . GLU A 1 91 ? 24.537 5.317 -28.240 1.00 81.62 91 GLU A C 1
ATOM 750 O O . GLU A 1 91 ? 25.266 5.428 -29.226 1.00 81.62 91 GLU A O 1
ATOM 755 N N . GLU A 1 92 ? 25.035 5.076 -27.029 1.00 81.88 92 GLU A N 1
ATOM 756 C CA . GLU A 1 92 ? 26.457 4.842 -26.769 1.00 81.88 92 GLU A CA 1
ATOM 757 C C . GLU A 1 92 ? 26.936 3.532 -27.401 1.00 81.88 92 GLU A C 1
ATOM 759 O O . GLU A 1 92 ? 27.971 3.521 -28.068 1.00 81.88 92 GLU A O 1
ATOM 764 N N . ALA A 1 93 ? 26.159 2.451 -27.293 1.00 74.56 93 ALA A N 1
ATOM 765 C CA . ALA A 1 93 ? 26.469 1.184 -27.951 1.00 74.56 93 ALA A CA 1
ATOM 766 C C . ALA A 1 93 ? 26.532 1.324 -29.483 1.00 74.56 93 ALA A C 1
ATOM 768 O O . ALA A 1 93 ? 27.437 0.775 -30.113 1.00 74.56 93 ALA A O 1
ATOM 769 N N . VAL A 1 94 ? 25.622 2.100 -30.084 1.00 76.44 94 VAL A N 1
ATOM 770 C CA . VAL A 1 94 ? 25.636 2.391 -31.528 1.00 76.44 94 VAL A CA 1
ATOM 771 C C . VAL A 1 94 ? 26.893 3.174 -31.917 1.00 76.44 94 VAL A C 1
ATOM 773 O O . VAL A 1 94 ? 27.594 2.763 -32.839 1.00 76.44 94 VAL A O 1
ATOM 776 N N . LYS A 1 95 ? 27.254 4.229 -31.173 1.00 77.69 95 LYS A N 1
ATOM 777 C CA . LYS A 1 95 ? 28.480 5.014 -31.425 1.00 77.69 95 LYS A CA 1
ATOM 778 C C . LYS A 1 95 ? 29.761 4.186 -31.315 1.00 77.69 95 LYS A C 1
ATOM 780 O O . LYS A 1 95 ? 30.725 4.472 -32.015 1.00 77.69 95 LYS A O 1
ATOM 785 N N . VAL A 1 96 ? 29.790 3.183 -30.437 1.00 75.69 96 VAL A N 1
ATOM 786 C CA . VAL A 1 96 ? 30.926 2.257 -30.309 1.00 75.69 96 VAL A CA 1
ATOM 787 C C . VAL A 1 96 ? 30.949 1.245 -31.459 1.00 75.69 96 VAL A C 1
ATOM 789 O O . VAL A 1 96 ? 32.022 0.916 -31.960 1.00 75.69 96 VAL A O 1
ATOM 792 N N . ALA A 1 97 ? 29.788 0.771 -31.915 1.00 71.12 97 ALA A 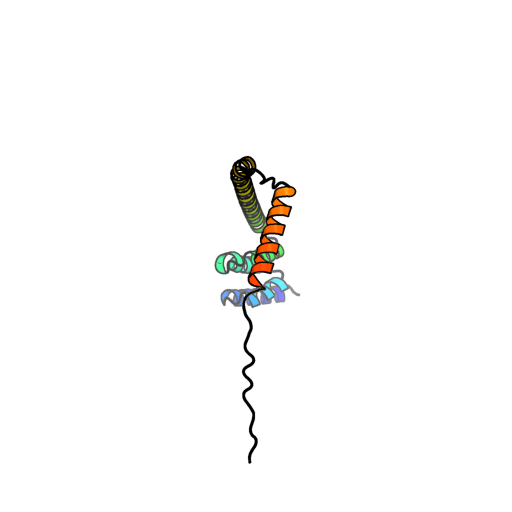N 1
ATOM 793 C CA . ALA A 1 97 ? 29.687 -0.210 -32.994 1.00 71.12 97 ALA A CA 1
ATOM 794 C C . ALA A 1 97 ? 29.972 0.377 -34.390 1.00 71.12 97 ALA A C 1
ATOM 796 O O . ALA A 1 97 ? 30.587 -0.292 -35.218 1.00 71.12 97 ALA A O 1
ATOM 797 N N . GLU A 1 98 ? 29.566 1.621 -34.659 1.00 69.69 98 GLU A N 1
ATOM 798 C CA . GLU A 1 98 ? 29.768 2.305 -35.947 1.00 69.69 98 GLU A CA 1
ATOM 799 C C . GLU A 1 98 ? 31.223 2.293 -36.471 1.00 69.69 98 GLU A C 1
ATOM 801 O O . GLU A 1 98 ? 31.425 1.900 -37.626 1.00 69.69 98 GLU A O 1
ATOM 806 N N . PRO A 1 99 ? 32.256 2.672 -35.690 1.00 69.69 99 PRO A N 1
ATOM 807 C CA . PRO A 1 99 ? 33.642 2.619 -36.155 1.00 69.69 99 PRO A CA 1
ATOM 808 C C . PRO A 1 99 ? 34.136 1.179 -36.350 1.00 69.69 99 PRO A C 1
ATOM 810 O O . PRO A 1 99 ? 34.815 0.904 -37.336 1.00 69.69 99 PRO A O 1
ATOM 813 N N . ILE A 1 100 ? 33.729 0.244 -35.483 1.00 70.12 100 ILE A N 1
ATOM 814 C CA . ILE A 1 100 ? 34.117 -1.175 -35.565 1.00 70.12 100 ILE A CA 1
ATOM 815 C C . ILE A 1 100 ? 33.586 -1.806 -36.859 1.00 70.12 100 ILE A C 1
ATOM 817 O O . ILE A 1 100 ? 34.324 -2.482 -37.574 1.00 70.12 100 ILE A O 1
ATOM 821 N N . ILE A 1 101 ? 32.317 -1.559 -37.195 1.00 66.94 101 ILE A N 1
ATOM 822 C CA . ILE A 1 101 ? 31.687 -2.079 -38.418 1.00 66.94 101 ILE A CA 1
ATOM 823 C C . ILE A 1 101 ? 32.340 -1.471 -39.665 1.00 66.94 101 ILE A C 1
ATOM 825 O O . ILE A 1 101 ? 32.499 -2.155 -40.673 1.00 66.94 101 ILE A O 1
ATOM 829 N N . LYS A 1 102 ? 32.750 -0.200 -39.605 1.00 70.19 102 LYS A N 1
ATOM 830 C CA . LYS A 1 102 ? 33.395 0.492 -40.727 1.00 70.19 102 LYS A CA 1
ATOM 831 C C . LYS A 1 102 ? 34.833 0.022 -40.977 1.00 70.19 102 LYS A C 1
ATOM 833 O O . LYS A 1 102 ? 35.286 0.033 -42.120 1.00 70.19 102 LYS A O 1
ATOM 838 N N . GLU A 1 103 ? 35.545 -0.380 -39.929 1.00 67.75 103 GLU A N 1
ATOM 839 C CA . GLU A 1 103 ? 36.900 -0.939 -40.015 1.00 67.75 103 GLU A CA 1
ATOM 840 C C . GLU A 1 103 ? 36.914 -2.434 -40.346 1.00 67.75 103 GLU A C 1
ATOM 842 O O . GLU A 1 103 ? 37.935 -2.958 -40.807 1.00 67.75 103 GLU A O 1
ATOM 847 N N . TRP A 1 104 ? 35.788 -3.126 -40.164 1.00 69.62 104 TRP A N 1
ATOM 848 C CA . TRP A 1 104 ? 35.680 -4.533 -40.505 1.00 69.62 104 TRP A CA 1
ATOM 849 C C . TRP A 1 104 ? 35.734 -4.733 -42.021 1.00 69.62 104 TRP A C 1
ATOM 851 O O . TRP A 1 104 ? 34.781 -4.487 -42.762 1.00 69.62 104 TRP A O 1
ATOM 861 N N . LYS A 1 105 ? 36.883 -5.215 -42.492 1.00 66.56 105 LYS A N 1
ATOM 862 C CA . LYS A 1 105 ? 37.046 -5.696 -43.860 1.00 66.56 105 LYS A CA 1
ATOM 863 C C . LYS A 1 105 ? 36.628 -7.164 -43.895 1.00 66.56 105 LYS A C 1
ATOM 865 O O . LYS A 1 105 ? 37.285 -7.971 -43.230 1.00 66.56 105 LYS A O 1
ATOM 870 N N . PRO A 1 106 ? 35.576 -7.540 -44.643 1.00 70.31 106 PRO A N 1
ATOM 871 C CA . PRO A 1 106 ? 35.240 -8.945 -44.793 1.00 70.31 106 PRO A CA 1
ATOM 872 C C . PRO A 1 106 ? 36.426 -9.653 -45.447 1.00 70.31 106 PRO A C 1
ATOM 874 O O . PRO A 1 106 ? 36.942 -9.209 -46.476 1.00 70.31 106 PRO A O 1
ATOM 877 N N . VAL A 1 107 ? 36.878 -10.746 -44.834 1.00 72.00 107 VAL A N 1
ATOM 878 C CA . VAL A 1 107 ? 37.876 -11.618 -45.452 1.00 72.00 107 VAL A CA 1
ATOM 879 C C . VAL A 1 107 ? 37.179 -12.319 -46.611 1.00 72.00 107 VAL A C 1
ATOM 881 O O . VAL A 1 107 ? 36.417 -13.264 -46.418 1.00 72.00 107 VAL A O 1
ATOM 884 N N . VAL A 1 108 ? 37.397 -11.815 -47.822 1.00 69.62 108 VAL A N 1
ATOM 885 C CA . VAL A 1 108 ? 36.962 -12.486 -49.045 1.00 69.62 108 VAL A CA 1
ATOM 886 C C . VAL A 1 108 ? 37.997 -13.564 -49.334 1.00 69.62 108 VAL A C 1
ATOM 888 O O . VAL A 1 108 ? 39.052 -13.278 -49.890 1.00 69.62 108 VAL A O 1
ATOM 891 N N . VAL A 1 109 ? 37.727 -14.791 -48.891 1.00 69.44 109 VAL A N 1
ATOM 892 C CA . VAL A 1 109 ? 38.543 -15.949 -49.269 1.00 69.44 109 VAL A CA 1
ATOM 893 C C . VAL A 1 109 ? 38.114 -16.371 -50.670 1.00 69.44 109 VAL A C 1
ATOM 895 O O . VAL A 1 109 ? 36.919 -16.544 -50.924 1.00 69.44 109 VAL A O 1
ATOM 898 N N . SER A 1 110 ? 39.063 -16.510 -51.593 1.00 74.25 110 SER A N 1
ATOM 899 C CA . SER A 1 110 ? 38.745 -16.994 -52.937 1.00 74.25 110 SER A CA 1
ATOM 900 C C . SER A 1 110 ? 38.356 -18.479 -52.898 1.00 74.25 110 SER A C 1
ATOM 902 O O . SER A 1 110 ? 38.838 -19.245 -52.058 1.00 74.25 110 SER A O 1
ATOM 904 N N . ALA A 1 111 ? 37.476 -18.908 -53.809 1.00 70.12 111 ALA A N 1
ATOM 905 C CA . ALA A 1 111 ? 37.051 -20.309 -53.884 1.00 70.12 111 ALA A CA 1
ATOM 906 C C . ALA A 1 111 ? 38.249 -21.261 -54.075 1.00 70.12 111 ALA A C 1
ATOM 908 O O . ALA A 1 111 ? 38.288 -22.336 -53.478 1.00 70.12 111 ALA A O 1
ATOM 909 N N . ASP A 1 112 ? 39.260 -20.829 -54.831 1.00 69.25 112 ASP A N 1
ATOM 910 C CA . ASP A 1 112 ? 40.466 -21.611 -55.108 1.00 69.25 112 ASP A CA 1
ATOM 911 C C . ASP A 1 112 ? 41.363 -21.771 -53.867 1.00 69.25 112 ASP A C 1
ATOM 913 O O . ASP A 1 112 ? 41.942 -22.838 -53.655 1.00 69.25 112 ASP A O 1
ATOM 917 N N . GLU A 1 113 ? 41.445 -20.757 -52.998 1.00 69.00 113 GLU A N 1
ATOM 918 C CA . GLU A 1 113 ? 42.172 -20.839 -51.721 1.00 69.00 113 GLU A CA 1
ATOM 919 C C . GLU A 1 113 ? 41.487 -21.781 -50.728 1.00 69.00 113 GLU A C 1
ATOM 921 O O . GLU A 1 113 ? 42.170 -22.545 -50.045 1.00 69.00 113 GLU A O 1
ATOM 926 N N . LEU A 1 114 ? 40.151 -21.793 -50.685 1.00 69.25 114 LEU A N 1
ATOM 927 C CA . LEU A 1 114 ? 39.388 -22.729 -49.852 1.00 69.25 114 LEU A CA 1
ATOM 928 C C . LEU A 1 114 ? 39.565 -24.175 -50.323 1.00 69.25 114 LEU A C 1
ATOM 930 O O . LEU A 1 114 ? 39.779 -25.069 -49.505 1.00 69.25 114 LEU A O 1
ATOM 934 N N . ILE A 1 115 ? 39.525 -24.402 -51.638 1.00 72.06 115 ILE A N 1
ATOM 935 C CA . ILE A 1 115 ? 39.729 -25.728 -52.233 1.00 72.06 115 ILE A CA 1
ATOM 936 C C . ILE A 1 115 ? 41.162 -26.212 -51.990 1.00 72.06 115 ILE A C 1
ATOM 938 O O . ILE A 1 115 ? 41.368 -27.372 -51.633 1.00 72.06 115 ILE A O 1
ATOM 942 N N . ASN A 1 116 ? 42.159 -25.337 -52.131 1.00 69.62 116 ASN A N 1
ATOM 943 C CA . ASN A 1 116 ? 43.555 -25.691 -51.881 1.00 69.62 116 ASN A CA 1
ATOM 944 C C . ASN A 1 116 ? 43.844 -25.923 -50.393 1.00 69.62 116 ASN A C 1
ATOM 946 O O . ASN A 1 116 ? 44.590 -26.846 -50.066 1.00 69.62 116 ASN A O 1
ATOM 950 N N . ALA A 1 117 ? 43.232 -25.154 -49.489 1.00 70.38 117 ALA A N 1
ATOM 951 C CA . ALA A 1 117 ? 43.315 -25.402 -48.052 1.00 70.38 117 ALA A CA 1
ATOM 952 C C . ALA A 1 117 ? 42.657 -26.740 -47.677 1.00 70.38 117 ALA A C 1
ATOM 954 O O . ALA A 1 117 ? 43.272 -27.543 -46.981 1.00 70.38 117 ALA A O 1
ATOM 955 N N . ALA A 1 118 ? 41.468 -27.037 -48.212 1.00 62.81 118 ALA A N 1
ATOM 956 C CA . ALA A 1 118 ? 40.794 -28.321 -48.012 1.00 62.81 118 ALA A CA 1
ATOM 957 C C . ALA A 1 118 ? 41.620 -29.503 -48.552 1.00 62.81 118 ALA A C 1
ATOM 959 O O . ALA A 1 118 ? 41.758 -30.529 -47.889 1.00 62.81 118 ALA A O 1
ATOM 960 N N . ARG A 1 119 ? 42.248 -29.337 -49.722 1.00 61.34 119 ARG A N 1
ATOM 961 C CA . ARG A 1 119 ? 43.124 -30.351 -50.323 1.00 61.34 119 ARG A CA 1
ATOM 962 C C . ARG A 1 119 ? 44.418 -30.545 -49.520 1.00 61.34 119 ARG A C 1
ATOM 964 O O . ARG A 1 119 ? 44.902 -31.667 -49.421 1.00 61.34 119 ARG A O 1
ATOM 971 N N . LYS A 1 120 ? 44.968 -29.487 -48.916 1.00 59.88 120 LYS A N 1
ATOM 972 C CA . LYS A 1 120 ? 46.145 -29.570 -48.032 1.00 59.88 120 LYS A CA 1
ATOM 973 C C . LYS A 1 120 ? 45.835 -30.345 -46.746 1.00 59.88 120 LYS A C 1
ATOM 975 O O . LYS A 1 120 ? 46.627 -31.195 -46.355 1.00 59.88 120 LYS A O 1
ATOM 980 N N . VAL A 1 121 ? 44.650 -30.130 -46.172 1.00 61.66 121 VAL A N 1
ATOM 981 C CA . VAL A 1 121 ? 44.142 -30.893 -45.020 1.00 61.66 121 VAL A CA 1
ATOM 982 C C . VAL A 1 121 ? 43.940 -32.374 -45.378 1.00 61.66 121 VAL A C 1
ATOM 984 O O . VAL A 1 121 ? 44.348 -33.245 -44.618 1.00 61.66 121 VAL A O 1
ATOM 987 N N . GLU A 1 122 ? 43.394 -32.699 -46.557 1.00 57.72 122 GLU A N 1
ATOM 988 C CA . GLU A 1 122 ? 43.269 -34.099 -47.011 1.00 57.72 122 GLU A CA 1
ATOM 989 C C . GLU A 1 122 ? 44.617 -34.807 -47.230 1.00 57.72 122 GLU A C 1
ATOM 991 O O . GLU A 1 122 ? 44.715 -36.020 -47.038 1.00 57.72 122 GLU A O 1
ATOM 996 N N . VAL A 1 123 ? 45.651 -34.079 -47.661 1.00 57.38 123 VAL A N 1
ATOM 997 C CA . VAL A 1 123 ? 46.999 -34.633 -47.869 1.00 57.38 123 VAL A CA 1
ATOM 998 C C . VAL A 1 123 ? 47.708 -34.878 -46.534 1.00 57.38 123 VAL A C 1
ATOM 1000 O O . VAL A 1 123 ? 48.361 -35.909 -46.386 1.00 57.38 123 VAL A O 1
ATOM 1003 N N . GLU A 1 124 ? 47.539 -33.997 -45.545 1.00 52.53 124 GLU A N 1
ATOM 1004 C CA . GLU A 1 124 ? 48.072 -34.198 -44.188 1.00 52.53 124 GLU A CA 1
ATOM 1005 C C . GLU A 1 124 ? 47.396 -35.390 -43.483 1.00 52.53 124 GLU A C 1
ATOM 1007 O O . GLU A 1 124 ? 48.088 -36.268 -42.973 1.00 52.53 124 GLU A O 1
ATOM 1012 N N . VAL A 1 125 ? 46.067 -35.534 -43.588 1.00 57.28 125 VAL A N 1
ATOM 1013 C CA . VAL A 1 125 ? 45.330 -36.686 -43.020 1.00 57.28 125 VAL A CA 1
ATOM 1014 C C . VAL A 1 125 ? 45.741 -38.023 -43.661 1.00 57.28 125 VAL A C 1
ATOM 1016 O O . VAL A 1 125 ? 45.786 -39.053 -42.984 1.00 57.28 125 VAL A O 1
ATOM 1019 N N . LYS A 1 126 ? 46.075 -38.039 -44.959 1.00 53.22 126 LYS A N 1
ATOM 1020 C CA . LYS A 1 126 ? 46.562 -39.253 -45.644 1.00 53.22 126 LYS A CA 1
ATOM 1021 C C . LYS A 1 126 ? 47.997 -39.621 -45.266 1.00 53.22 126 LYS A C 1
ATOM 1023 O O . LYS A 1 126 ? 48.295 -40.811 -45.215 1.00 53.22 126 LYS A O 1
ATOM 1028 N N . ASN A 1 127 ? 48.849 -38.641 -44.968 1.00 50.34 127 ASN A N 1
ATOM 1029 C CA . ASN A 1 127 ? 50.232 -38.884 -44.546 1.00 50.34 127 ASN A CA 1
ATOM 1030 C C . ASN A 1 127 ? 50.331 -39.342 -43.079 1.00 50.34 127 ASN A C 1
ATOM 1032 O O . ASN A 1 127 ? 51.198 -40.154 -42.763 1.00 50.34 127 ASN A O 1
ATOM 1036 N N . ASP A 1 128 ? 49.403 -38.919 -42.213 1.00 49.22 128 ASP A N 1
ATOM 1037 C CA . ASP A 1 128 ? 49.309 -39.409 -40.826 1.00 49.22 128 ASP A CA 1
ATOM 1038 C C . ASP A 1 128 ? 48.684 -40.815 -40.721 1.00 49.22 128 ASP A C 1
ATOM 1040 O O . ASP A 1 128 ? 48.832 -41.502 -39.712 1.00 49.22 128 ASP A O 1
ATOM 1044 N N . SER A 1 129 ? 48.022 -41.289 -41.783 1.00 50.31 129 SER A N 1
ATOM 1045 C CA . SER A 1 129 ? 47.407 -42.626 -41.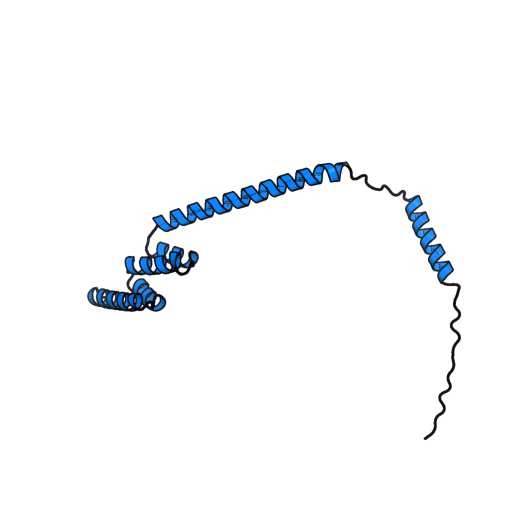843 1.00 50.31 129 SER A CA 1
ATOM 1046 C C . SER A 1 129 ? 48.359 -43.727 -42.346 1.00 50.31 129 SER A C 1
ATOM 1048 O O . SER A 1 129 ? 47.957 -44.888 -42.428 1.00 50.31 129 SER A O 1
ATOM 1050 N N . SER A 1 130 ? 49.611 -43.399 -42.691 1.00 48.41 130 SER A N 1
ATOM 1051 C CA . SER A 1 130 ? 50.601 -44.344 -43.239 1.00 48.41 130 SER A CA 1
ATOM 1052 C C . SER A 1 130 ? 51.856 -44.494 -42.371 1.00 48.41 130 SER A C 1
ATOM 1054 O O . SER A 1 130 ? 52.971 -44.549 -42.889 1.00 48.41 130 SER A O 1
ATOM 1056 N N . GLY A 1 131 ? 51.697 -44.576 -41.049 1.00 44.03 131 GLY A N 1
ATOM 1057 C CA . GLY A 1 131 ? 52.818 -44.831 -40.143 1.00 44.03 131 GLY A CA 1
ATOM 1058 C C . GLY A 1 131 ? 52.385 -45.321 -38.767 1.00 44.03 131 GLY A C 1
ATOM 1059 O O . GLY A 1 131 ? 52.251 -44.525 -37.846 1.00 44.03 131 GLY A O 1
ATOM 1060 N N . GLY A 1 132 ? 52.204 -46.635 -38.612 1.00 38.56 132 GLY A N 1
ATOM 1061 C CA . GLY A 1 132 ? 52.033 -47.242 -37.291 1.00 38.56 132 GLY A CA 1
ATOM 1062 C C . GLY A 1 132 ? 51.356 -48.604 -37.309 1.00 38.56 132 GLY A C 1
ATOM 1063 O O . GLY A 1 132 ? 50.210 -48.732 -36.885 1.00 38.56 132 GLY A O 1
ATOM 1064 N N . GLU A 1 133 ? 52.070 -49.627 -37.779 1.00 37.31 133 GLU A N 1
ATOM 1065 C CA . GLU A 1 133 ? 51.755 -51.021 -37.468 1.00 37.31 133 GLU A CA 1
ATOM 1066 C C . GLU A 1 133 ? 51.672 -51.192 -35.945 1.00 37.31 133 GLU A C 1
ATOM 1068 O O . GLU A 1 133 ? 52.617 -50.896 -35.215 1.00 37.31 133 GLU A O 1
ATOM 1073 N N . ASN A 1 134 ? 50.528 -51.670 -35.465 1.00 40.53 134 ASN A N 1
ATOM 1074 C CA . ASN A 1 134 ? 50.341 -52.058 -34.076 1.00 40.53 134 ASN A CA 1
ATOM 1075 C C . ASN A 1 134 ? 50.682 -53.556 -33.975 1.00 40.53 134 ASN A C 1
ATOM 1077 O O . ASN A 1 134 ? 49.937 -54.369 -34.536 1.00 40.53 134 ASN A O 1
ATOM 1081 N N . PRO A 1 135 ? 51.793 -53.972 -33.337 1.00 43.78 135 PRO A N 1
ATOM 1082 C CA . PRO A 1 135 ? 52.104 -55.385 -33.230 1.00 43.78 135 PRO A CA 1
ATOM 1083 C C . PRO A 1 135 ? 51.131 -56.050 -32.252 1.00 43.78 135 PRO A C 1
ATOM 1085 O O . PRO A 1 135 ? 51.044 -55.716 -31.071 1.00 43.78 135 PRO A O 1
ATOM 1088 N N . ILE A 1 136 ? 50.401 -57.025 -32.787 1.00 42.78 136 ILE A N 1
ATOM 1089 C CA . ILE A 1 136 ? 49.556 -57.980 -32.075 1.00 42.78 136 ILE A CA 1
ATOM 1090 C C . ILE A 1 136 ? 50.402 -58.666 -30.992 1.00 42.78 136 ILE A C 1
ATOM 1092 O O . ILE A 1 136 ? 51.234 -59.519 -31.297 1.00 42.78 136 ILE A O 1
ATOM 1096 N N . ASN A 1 137 ? 50.184 -58.323 -29.720 1.00 42.72 137 ASN A N 1
ATOM 1097 C CA . ASN A 1 137 ? 50.708 -59.101 -28.600 1.00 42.72 137 ASN A CA 1
ATOM 1098 C C . ASN A 1 137 ? 49.693 -60.182 -28.208 1.00 42.72 137 ASN A C 1
ATOM 1100 O O . ASN A 1 137 ? 48.747 -59.947 -27.455 1.00 42.72 137 ASN A O 1
ATOM 1104 N N . SER A 1 138 ? 49.898 -61.382 -28.747 1.00 41.84 138 SER A N 1
ATOM 1105 C CA . SER A 1 138 ? 49.212 -62.608 -28.353 1.00 41.84 138 SER A CA 1
ATOM 1106 C C . SER A 1 138 ? 49.761 -63.129 -27.015 1.00 41.84 138 SER A C 1
ATOM 1108 O O . SER A 1 138 ? 50.693 -63.936 -26.981 1.00 41.84 138 SER A O 1
ATOM 1110 N N . GLY A 1 139 ? 49.162 -62.694 -25.907 1.00 39.84 139 GLY A N 1
ATOM 1111 C CA . GLY A 1 139 ? 49.338 -63.299 -24.586 1.00 39.84 139 GLY A CA 1
ATOM 1112 C C . GLY A 1 139 ? 48.377 -64.471 -24.390 1.00 39.84 139 GLY A C 1
ATOM 1113 O O . GLY A 1 139 ? 47.193 -64.275 -24.137 1.00 39.84 139 GLY A O 1
ATOM 1114 N N . LYS A 1 140 ? 48.899 -65.693 -24.533 1.00 43.50 140 LYS A N 1
ATOM 1115 C CA . LYS A 1 140 ? 48.223 -66.971 -24.268 1.00 43.50 140 LYS A CA 1
ATOM 1116 C C . LYS A 1 140 ? 47.604 -67.009 -22.865 1.00 43.50 140 LYS A C 1
ATOM 1118 O O . LYS A 1 140 ? 48.331 -66.959 -21.876 1.00 43.50 140 LYS A O 1
ATOM 1123 N N . GLY A 1 141 ? 46.294 -67.242 -22.799 1.00 44.62 141 GLY A N 1
ATOM 1124 C CA . GLY A 1 141 ? 45.674 -67.899 -21.654 1.00 44.62 141 GLY A CA 1
ATOM 1125 C C . GLY A 1 141 ? 46.184 -69.338 -21.557 1.00 44.62 141 GLY A C 1
ATOM 1126 O O . GLY A 1 141 ? 46.194 -70.072 -22.546 1.00 44.62 141 GLY A O 1
ATOM 1127 N N . LYS A 1 142 ? 46.660 -69.720 -20.373 1.00 43.28 142 LYS A N 1
ATOM 1128 C CA . LYS A 1 142 ? 46.751 -71.116 -19.957 1.00 43.28 142 LYS A CA 1
ATOM 1129 C C . LYS A 1 142 ? 45.801 -71.294 -18.786 1.00 43.28 142 LYS A C 1
ATOM 1131 O O . LYS A 1 142 ? 45.965 -70.646 -17.757 1.00 43.28 142 LYS A O 1
ATOM 1136 N N . ASP A 1 143 ? 44.847 -72.183 -18.998 1.00 46.00 143 ASP A N 1
ATOM 1137 C CA . ASP A 1 143 ? 44.037 -72.831 -17.980 1.00 46.00 143 ASP A CA 1
ATOM 1138 C C . ASP A 1 143 ? 44.913 -73.564 -16.954 1.00 46.00 143 ASP A C 1
ATOM 1140 O O . ASP A 1 143 ? 45.984 -74.075 -17.315 1.00 46.00 143 ASP A O 1
ATOM 1144 N N . LYS A 1 144 ? 44.418 -73.632 -15.710 1.00 46.44 144 LYS A N 1
ATOM 1145 C CA . LYS A 1 144 ? 44.410 -74.771 -14.759 1.00 46.44 144 LYS A CA 1
ATOM 1146 C C . LYS A 1 144 ? 44.043 -74.229 -13.370 1.00 46.44 144 LYS A C 1
ATOM 1148 O O . LYS A 1 144 ? 44.707 -73.319 -12.891 1.00 46.44 144 LYS A O 1
ATOM 1153 N N . GLU A 1 145 ? 42.831 -74.560 -12.920 1.00 43.28 145 GLU A N 1
ATOM 1154 C CA . GLU A 1 145 ? 42.538 -75.484 -11.794 1.00 43.28 145 GLU A CA 1
ATOM 1155 C C . GLU A 1 145 ? 42.637 -74.818 -10.418 1.00 43.28 145 GLU A C 1
ATOM 1157 O O . GLU A 1 145 ? 43.744 -74.395 -10.027 1.00 43.28 145 GLU A O 1
#

Sequence (145 aa):
MDDEERIALIRQGNELFNKKDYKNALKIFLATNYKDGIIRVADYLYFDKQDKISAIKLYKKAGHQKVIDDFAERAARLIQLLLYEDKKAAEEAVKVAEPIIKEWKPVVVSADELINAARKVEVEVKNDSSGGENPINSGKGKDKE

pLDDT: mean 82.21, std 19.43, range [37.31, 98.62]

Secondary structure (DSSP, 8-state):
--HHHHHHHHHHHHHHHHTT-HHHHHHHHHHTT-HHHHHHHHHIIIIIS--HHHHHHHHHHHT-HHHHHHHHHHHHHHHHHHHHHHHHHHHHHHHHHHHHHHH-------HHHHHHHHHHHHHHHHHHTSS--------------

Radius of gyration: 39.42 Å; chains: 1; bounding box: 79×87×76 Å